Protein AF-A0A535AMA7-F1 (afdb_monomer_lite)

Structure (mmCIF, N/CA/C/O backbone):
data_AF-A0A535AMA7-F1
#
_entry.id   AF-A0A535AMA7-F1
#
loop_
_atom_site.group_PDB
_atom_site.id
_atom_site.type_symbol
_atom_site.label_atom_id
_atom_site.label_alt_id
_atom_site.label_comp_id
_atom_site.label_asym_id
_atom_site.label_entity_id
_atom_site.label_seq_id
_atom_site.pdbx_PDB_ins_code
_atom_site.Cartn_x
_atom_site.Cartn_y
_atom_site.Cartn_z
_atom_site.occupancy
_atom_site.B_iso_or_equiv
_atom_site.auth_seq_id
_atom_site.auth_comp_id
_atom_site.auth_asym_id
_atom_site.auth_atom_id
_atom_site.pdbx_PDB_model_num
ATOM 1 N N . MET A 1 1 ? -18.702 -1.492 28.343 1.00 55.06 1 MET A N 1
ATOM 2 C CA . MET A 1 1 ? -18.573 -0.289 27.484 1.00 55.06 1 MET A CA 1
ATOM 3 C C . MET A 1 1 ? -18.722 -0.639 25.989 1.00 55.06 1 MET A C 1
ATOM 5 O O . MET A 1 1 ? -17.779 -0.479 25.240 1.00 55.06 1 MET A O 1
ATOM 9 N N . GLY A 1 2 ? -19.849 -1.208 25.523 1.00 64.69 2 GLY A N 1
ATOM 10 C CA . GLY A 1 2 ? -19.865 -1.909 24.2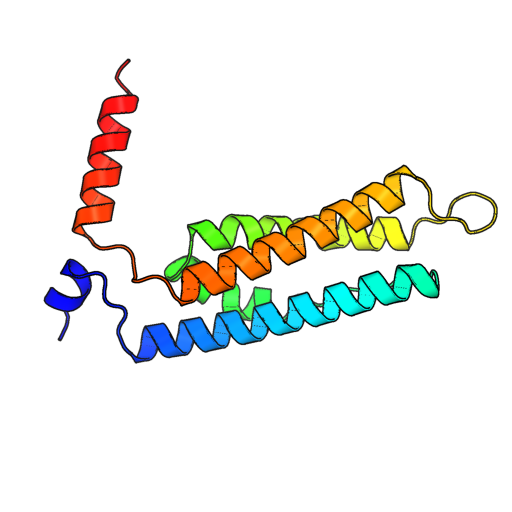12 1.00 64.69 2 GLY A CA 1
ATOM 11 C C . GLY A 1 2 ? -20.802 -1.379 23.118 1.00 64.69 2 GLY A C 1
ATOM 12 O O . GLY A 1 2 ? -20.580 -1.668 21.940 1.00 64.69 2 GLY A O 1
ATOM 13 N N . PHE A 1 3 ? -21.854 -0.646 23.490 1.00 63.06 3 PHE A N 1
ATOM 14 C CA . PHE A 1 3 ? -22.936 -0.251 22.578 1.00 63.06 3 PHE A CA 1
ATOM 15 C C . PHE A 1 3 ? -22.818 1.210 22.124 1.00 63.06 3 PHE A C 1
ATOM 17 O O . PHE A 1 3 ? -22.873 1.483 20.927 1.00 63.06 3 PHE A O 1
ATOM 24 N N . LEU A 1 4 ? -22.560 2.132 23.061 1.00 61.41 4 LEU A N 1
ATOM 25 C CA . LEU A 1 4 ? -22.423 3.563 22.771 1.00 61.41 4 LEU A CA 1
ATOM 26 C C . LEU A 1 4 ? -21.195 3.870 21.903 1.00 61.41 4 LEU A C 1
ATOM 28 O O . LEU A 1 4 ? -21.327 4.590 20.923 1.00 61.41 4 LEU A O 1
ATOM 32 N N . ASP A 1 5 ? -20.044 3.242 22.158 1.00 62.75 5 ASP A N 1
ATOM 33 C CA . ASP A 1 5 ? -18.851 3.403 21.307 1.00 62.75 5 ASP A CA 1
ATOM 34 C C . ASP A 1 5 ? -19.090 2.914 19.872 1.00 62.75 5 ASP A C 1
ATOM 36 O O . ASP A 1 5 ? -18.615 3.505 18.905 1.00 62.75 5 ASP A O 1
ATOM 40 N N . ARG A 1 6 ? -19.906 1.867 19.712 1.00 62.00 6 ARG A N 1
ATOM 41 C CA . ARG A 1 6 ? -20.279 1.311 18.405 1.00 62.00 6 ARG A CA 1
ATOM 42 C C . ARG A 1 6 ? -21.245 2.230 17.645 1.00 62.00 6 ARG A C 1
ATOM 44 O O . ARG A 1 6 ? -21.151 2.352 16.422 1.00 62.00 6 ARG A O 1
ATOM 51 N N . LEU A 1 7 ? -22.148 2.888 18.371 1.00 61.31 7 LEU A N 1
ATOM 52 C CA . LEU A 1 7 ? -23.048 3.922 17.853 1.00 61.31 7 LEU A CA 1
ATOM 53 C C . LEU A 1 7 ? -22.284 5.186 17.446 1.00 61.31 7 LEU A C 1
ATOM 55 O O . LEU A 1 7 ? -22.517 5.711 16.359 1.00 61.31 7 LEU A O 1
ATOM 59 N N . LEU A 1 8 ? -21.337 5.616 18.280 1.00 64.31 8 LEU A N 1
ATOM 60 C CA . LEU A 1 8 ? -20.516 6.812 18.084 1.00 64.31 8 LEU A CA 1
ATOM 61 C C . LEU A 1 8 ? -19.323 6.590 17.145 1.00 64.31 8 LEU A C 1
ATOM 63 O O . LEU A 1 8 ? -18.629 7.545 16.814 1.00 64.31 8 LEU A O 1
ATOM 67 N N . GLY A 1 9 ? -19.082 5.355 16.684 1.00 64.94 9 GLY A N 1
ATOM 68 C CA . GLY A 1 9 ? -17.968 5.050 15.778 1.00 64.94 9 GLY A CA 1
ATOM 69 C C . GLY A 1 9 ? -16.601 5.205 16.445 1.00 64.94 9 GLY A C 1
ATOM 70 O O . GLY A 1 9 ? -15.597 5.449 15.783 1.00 64.94 9 GLY A O 1
ATOM 71 N N . ARG A 1 10 ? -16.538 5.069 17.769 1.00 71.00 10 ARG A N 1
ATOM 72 C CA . ARG A 1 10 ? -15.281 5.098 18.508 1.00 71.00 10 ARG A CA 1
ATOM 73 C C . ARG A 1 10 ? -14.672 3.698 18.502 1.00 71.00 10 ARG A C 1
ATOM 75 O O . ARG A 1 10 ? -15.311 2.729 18.914 1.00 71.00 10 ARG A O 1
ATOM 82 N N . ARG A 1 11 ? -13.434 3.572 18.008 1.00 80.38 11 ARG A N 1
ATOM 83 C CA . ARG A 1 11 ? -12.645 2.349 18.226 1.00 80.38 11 ARG A CA 1
ATOM 84 C C . ARG A 1 11 ? -12.352 2.239 19.723 1.00 80.38 11 ARG A C 1
ATOM 86 O O . ARG A 1 11 ? -12.126 3.255 20.376 1.00 80.38 11 ARG A O 1
ATOM 93 N N . SER A 1 12 ? -12.334 1.020 20.261 1.00 85.62 12 SER A N 1
ATOM 94 C CA . SER A 1 12 ? -11.770 0.821 21.599 1.00 85.62 12 SER A CA 1
ATOM 95 C C . SER A 1 12 ? -10.272 1.134 21.570 1.00 85.62 12 SER A C 1
ATOM 97 O O . SER A 1 12 ? -9.632 0.965 20.528 1.00 85.62 12 SER A O 1
ATOM 99 N N . ALA A 1 13 ? -9.707 1.550 22.705 1.00 86.88 13 ALA A N 1
ATOM 100 C CA . ALA A 1 13 ? -8.285 1.891 22.807 1.00 86.88 13 ALA A CA 1
ATOM 101 C C . ALA A 1 13 ? -7.380 0.754 22.301 1.00 86.88 13 ALA A C 1
ATOM 103 O O . ALA A 1 13 ? -6.463 0.983 21.522 1.00 86.88 13 ALA A O 1
ATOM 104 N N . GLU A 1 14 ? -7.701 -0.494 22.646 1.00 90.19 14 GLU A N 1
ATOM 105 C CA . GLU A 1 14 ? -6.957 -1.660 22.165 1.00 90.19 14 GLU A CA 1
ATOM 106 C C . GLU A 1 14 ? -7.029 -1.846 20.645 1.00 90.19 14 GLU A C 1
ATOM 108 O O . GLU A 1 14 ? -6.037 -2.208 20.017 1.00 90.19 14 GLU A O 1
ATOM 113 N N . ARG A 1 15 ? -8.203 -1.624 20.038 1.00 91.88 15 ARG A N 1
ATOM 114 C CA . ARG A 1 15 ? -8.373 -1.741 18.582 1.00 91.88 15 ARG A CA 1
ATOM 115 C C . ARG A 1 15 ? -7.616 -0.640 17.858 1.00 91.88 15 ARG A C 1
ATOM 117 O O . ARG A 1 15 ? -6.962 -0.928 16.862 1.00 91.88 15 ARG A O 1
ATOM 124 N N . GLN A 1 16 ? -7.671 0.581 18.384 1.00 92.75 16 GLN A N 1
ATOM 125 C CA . GLN A 1 16 ? -6.906 1.707 17.862 1.00 92.75 16 GLN A CA 1
ATOM 126 C C . GLN A 1 16 ? -5.397 1.429 17.952 1.00 92.75 16 GLN A C 1
ATOM 128 O O . GLN A 1 16 ? -4.718 1.497 16.937 1.00 92.75 16 GLN A O 1
ATOM 133 N N . ALA A 1 17 ? -4.891 0.981 19.105 1.00 94.00 17 ALA A N 1
ATOM 134 C CA . ALA A 1 17 ? -3.473 0.657 19.280 1.00 94.00 17 ALA A CA 1
ATOM 135 C C . ALA A 1 17 ? -2.998 -0.512 18.394 1.00 94.00 17 ALA A C 1
ATOM 137 O O . ALA A 1 17 ? -1.839 -0.555 17.973 1.00 94.00 17 ALA A O 1
ATOM 138 N N . ARG A 1 18 ? -3.869 -1.494 18.113 1.00 96.38 18 ARG A N 1
ATOM 139 C CA . ARG A 1 18 ? -3.573 -2.569 17.149 1.00 96.38 18 ARG A CA 1
ATOM 140 C C . ARG A 1 18 ? -3.518 -2.043 15.717 1.00 96.38 18 ARG A C 1
ATOM 142 O O . ARG A 1 18 ? -2.601 -2.412 14.991 1.00 96.38 18 ARG A O 1
ATOM 149 N N . LEU A 1 19 ? -4.465 -1.187 15.329 1.00 96.06 19 LEU A N 1
ATOM 150 C CA . LEU A 1 19 ? -4.474 -0.545 14.015 1.00 96.06 19 LEU A CA 1
ATOM 151 C C . LEU A 1 19 ? -3.233 0.330 13.811 1.00 96.06 19 LEU A C 1
ATOM 153 O O . LEU A 1 19 ? -2.607 0.245 12.764 1.00 96.06 19 LEU A O 1
ATOM 157 N N . GLU A 1 20 ? -2.863 1.139 14.800 1.00 96.81 20 GLU A N 1
ATOM 158 C CA . GLU A 1 20 ? -1.686 2.011 14.734 1.00 96.81 20 GLU A CA 1
ATOM 159 C C . GLU A 1 20 ? -0.399 1.211 14.545 1.00 96.81 20 GLU A C 1
ATOM 161 O O . GLU A 1 20 ? 0.399 1.547 13.675 1.00 96.81 20 GLU A O 1
ATOM 166 N N . ARG A 1 21 ? -0.227 0.105 15.283 1.00 98.12 21 ARG A N 1
ATOM 167 C CA . ARG A 1 21 ? 0.915 -0.800 15.084 1.00 98.12 21 ARG A CA 1
ATOM 168 C C . ARG A 1 21 ? 0.925 -1.424 13.694 1.00 98.12 21 ARG A C 1
ATOM 170 O O . ARG A 1 21 ? 1.929 -1.318 12.999 1.00 98.12 21 ARG A O 1
ATOM 177 N N . ALA A 1 22 ? -0.195 -2.014 13.279 1.00 98.31 22 ALA A N 1
ATOM 178 C CA . ALA A 1 22 ? -0.333 -2.614 11.955 1.00 98.31 22 ALA A CA 1
ATOM 179 C C . ALA A 1 22 ? -0.008 -1.610 10.837 1.00 98.31 22 ALA A C 1
ATOM 181 O O . ALA A 1 22 ? 0.738 -1.917 9.911 1.00 98.31 22 ALA A O 1
ATOM 182 N N . ALA A 1 23 ? -0.536 -0.391 10.942 1.00 98.12 23 ALA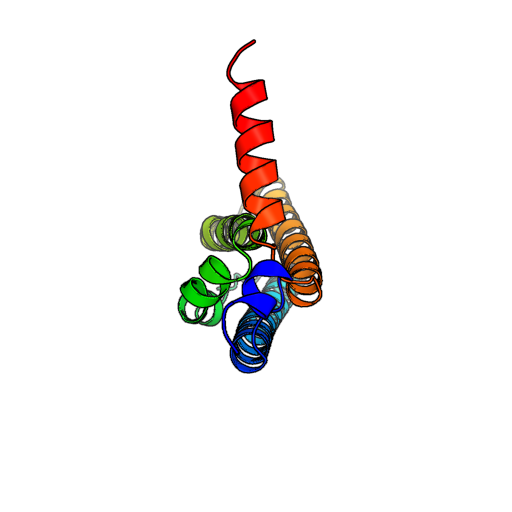 A N 1
ATOM 183 C CA . ALA A 1 23 ? -0.300 0.656 9.965 1.00 98.12 23 ALA A CA 1
ATOM 184 C C . ALA A 1 23 ? 1.143 1.171 9.986 1.00 98.12 23 ALA A C 1
ATOM 186 O O . ALA A 1 23 ? 1.692 1.435 8.924 1.00 98.12 23 ALA A O 1
ATOM 187 N N . ALA A 1 24 ? 1.764 1.302 11.160 1.00 98.38 24 ALA A N 1
ATOM 188 C CA . ALA A 1 24 ? 3.148 1.749 11.281 1.00 98.38 24 ALA A CA 1
ATOM 189 C C . ALA A 1 24 ? 4.148 0.716 10.744 1.00 98.38 24 ALA A C 1
ATOM 191 O O . ALA A 1 24 ? 5.163 1.106 10.173 1.00 98.38 24 ALA A O 1
ATOM 192 N N . ASP A 1 25 ? 3.882 -0.580 10.933 1.00 98.56 25 ASP A N 1
ATOM 193 C CA . ASP A 1 25 ? 4.704 -1.658 10.373 1.00 98.56 25 ASP A CA 1
ATOM 194 C C . ASP A 1 25 ? 4.616 -1.665 8.837 1.00 98.56 25 ASP A C 1
ATOM 196 O O . ASP A 1 25 ? 5.644 -1.652 8.165 1.00 98.56 25 ASP A O 1
ATOM 200 N N . VAL A 1 26 ? 3.401 -1.590 8.279 1.00 98.50 26 VAL A N 1
ATOM 201 C CA . VAL A 1 26 ? 3.187 -1.540 6.819 1.00 98.50 26 VAL A CA 1
ATOM 202 C C . VAL A 1 26 ? 3.720 -0.244 6.201 1.00 98.50 26 VAL A C 1
ATOM 204 O O . VAL A 1 26 ? 4.321 -0.277 5.133 1.00 98.50 26 VAL A O 1
ATOM 207 N N . ASP A 1 27 ? 3.554 0.909 6.855 1.00 98.38 27 ASP A N 1
ATOM 208 C CA . ASP A 1 27 ? 4.092 2.175 6.341 1.00 98.38 27 ASP A CA 1
ATOM 209 C C . ASP A 1 27 ? 5.624 2.177 6.285 1.00 98.38 27 ASP A C 1
ATOM 211 O O . ASP A 1 27 ? 6.182 2.762 5.357 1.00 98.38 27 ASP A O 1
ATOM 215 N N . ARG A 1 28 ? 6.291 1.527 7.251 1.00 98.56 28 ARG A N 1
ATOM 216 C CA . ARG A 1 28 ? 7.750 1.351 7.260 1.00 98.56 28 ARG A CA 1
ATOM 217 C C . ARG A 1 28 ? 8.218 0.404 6.161 1.00 98.56 28 ARG A C 1
ATOM 219 O O . ARG A 1 28 ? 9.146 0.762 5.448 1.00 98.56 28 ARG A O 1
ATOM 226 N N . GLU A 1 29 ? 7.554 -0.736 5.981 1.00 98.50 29 GLU A N 1
ATOM 227 C CA . GLU A 1 29 ? 7.841 -1.667 4.876 1.00 98.50 29 GLU A CA 1
ATOM 228 C C . GLU A 1 29 ? 7.718 -0.965 3.513 1.00 98.50 29 GLU A C 1
ATOM 230 O O . GLU A 1 29 ? 8.646 -0.973 2.709 1.00 98.50 29 GLU A O 1
ATOM 235 N N . LEU A 1 30 ? 6.617 -0.243 3.284 1.00 98.31 30 LEU A N 1
ATOM 236 C CA . LEU A 1 30 ? 6.427 0.526 2.051 1.00 98.31 30 LEU A CA 1
ATOM 237 C C . LEU A 1 30 ? 7.424 1.689 1.901 1.00 98.31 30 LEU A C 1
ATOM 239 O O . LEU A 1 30 ? 7.681 2.128 0.782 1.00 98.31 30 LEU A O 1
ATOM 243 N N . ALA A 1 31 ? 7.965 2.225 2.999 1.00 98.25 31 ALA A N 1
ATOM 244 C CA . ALA A 1 31 ? 9.040 3.215 2.943 1.00 98.25 31 ALA A CA 1
ATOM 245 C C . ALA A 1 31 ? 10.343 2.593 2.444 1.00 98.25 31 ALA A C 1
ATOM 247 O O . ALA A 1 31 ? 10.922 3.117 1.497 1.00 98.25 31 ALA A O 1
ATOM 248 N N . ALA A 1 32 ? 10.739 1.464 3.036 1.00 98.12 32 ALA A N 1
ATOM 249 C CA . ALA A 1 32 ? 11.931 0.724 2.645 1.00 98.12 32 ALA A CA 1
ATOM 250 C C . ALA A 1 32 ? 11.852 0.291 1.174 1.00 98.12 32 ALA A C 1
ATOM 252 O O . ALA A 1 32 ? 12.797 0.482 0.419 1.00 98.12 32 ALA A O 1
ATOM 253 N N . ASN A 1 33 ? 10.689 -0.179 0.721 1.00 97.88 33 ASN A N 1
ATOM 254 C CA . ASN A 1 33 ? 10.500 -0.552 -0.679 1.00 97.88 33 ASN A CA 1
ATOM 255 C C . ASN A 1 33 ? 10.627 0.643 -1.649 1.00 97.88 33 ASN A C 1
ATOM 257 O O . ASN A 1 33 ? 11.175 0.488 -2.736 1.00 97.88 33 ASN A O 1
ATOM 261 N N . ILE A 1 34 ? 10.177 1.849 -1.268 1.00 96.94 34 ILE A N 1
ATOM 262 C CA . ILE A 1 34 ? 10.431 3.066 -2.068 1.00 96.94 34 ILE A CA 1
ATOM 263 C C . ILE A 1 34 ? 11.928 3.397 -2.100 1.00 96.94 34 ILE A C 1
ATOM 265 O O . ILE A 1 34 ? 12.432 3.821 -3.136 1.00 96.94 34 ILE A O 1
ATOM 269 N N . GLU A 1 35 ? 12.641 3.231 -0.986 1.00 96.69 35 GLU A N 1
ATOM 270 C CA . GLU A 1 35 ? 14.092 3.449 -0.943 1.00 96.69 35 GLU A CA 1
ATOM 271 C C . GLU A 1 35 ? 14.825 2.465 -1.864 1.00 96.69 35 GLU A C 1
ATOM 273 O O . GLU A 1 35 ? 15.684 2.889 -2.634 1.00 96.69 35 GLU A O 1
ATOM 278 N N . LEU A 1 36 ? 14.423 1.189 -1.878 1.00 95.38 36 LEU A N 1
ATOM 279 C CA . LEU A 1 36 ? 14.945 0.183 -2.807 1.00 95.38 36 LEU A CA 1
ATOM 280 C C . LEU A 1 36 ? 14.681 0.558 -4.273 1.00 95.38 36 LEU A C 1
ATOM 282 O O . LEU A 1 36 ? 15.597 0.493 -5.092 1.00 95.38 36 LEU A O 1
ATOM 286 N N . ALA A 1 37 ? 13.467 1.013 -4.602 1.00 92.69 37 ALA A N 1
ATOM 287 C CA . ALA A 1 37 ? 13.143 1.486 -5.950 1.00 92.69 37 ALA A CA 1
ATOM 288 C C . ALA A 1 37 ? 13.979 2.719 -6.348 1.00 92.69 37 ALA A C 1
ATOM 290 O O . ALA A 1 37 ? 14.548 2.773 -7.437 1.00 92.69 37 ALA A O 1
ATOM 291 N N . SER A 1 38 ? 14.173 3.663 -5.424 1.00 91.69 38 SER A N 1
ATOM 292 C CA . SER A 1 38 ? 15.053 4.813 -5.650 1.00 91.69 38 SER A CA 1
ATOM 293 C C . SER A 1 38 ? 16.527 4.420 -5.799 1.00 91.69 38 SER A C 1
ATOM 295 O O . SER A 1 38 ? 17.269 5.115 -6.497 1.00 91.69 38 SER A O 1
ATOM 297 N N . MET A 1 39 ? 16.987 3.362 -5.127 1.00 92.62 39 MET A N 1
ATOM 298 C CA . MET A 1 39 ? 18.345 2.847 -5.304 1.00 92.62 39 MET A CA 1
ATOM 299 C C . MET A 1 39 ? 18.505 2.212 -6.681 1.00 92.62 39 MET A C 1
ATOM 301 O O . MET A 1 39 ? 19.521 2.445 -7.333 1.00 92.62 39 MET A O 1
ATOM 305 N N . PHE A 1 40 ? 17.497 1.472 -7.146 1.00 91.06 40 PHE A N 1
ATOM 306 C CA . PHE A 1 40 ? 17.472 0.917 -8.494 1.00 91.06 40 PHE A CA 1
ATOM 307 C C . PHE A 1 40 ? 17.641 2.007 -9.563 1.00 91.06 40 PHE A C 1
ATOM 309 O O . PHE A 1 40 ? 18.430 1.823 -10.487 1.00 91.06 40 PHE A O 1
ATOM 316 N N . ASP A 1 41 ? 17.008 3.173 -9.414 1.00 86.75 41 ASP A N 1
ATOM 317 C CA . ASP A 1 41 ? 17.192 4.287 -10.357 1.00 86.75 41 ASP A CA 1
ATOM 318 C C . ASP A 1 41 ? 18.668 4.707 -10.502 1.00 86.75 41 ASP A C 1
ATOM 320 O O . ASP A 1 41 ? 19.110 5.063 -11.597 1.00 86.75 41 ASP A O 1
ATOM 324 N N . GLN A 1 42 ? 19.454 4.611 -9.426 1.00 87.81 42 GLN A N 1
ATOM 325 C CA . GLN A 1 42 ? 20.870 4.991 -9.406 1.00 87.81 42 GLN A CA 1
ATOM 326 C C . GLN A 1 42 ? 21.797 3.858 -9.854 1.00 87.81 42 GLN A C 1
ATOM 328 O O . GLN A 1 42 ? 22.746 4.088 -10.602 1.00 87.81 42 GLN A O 1
ATOM 333 N N . THR A 1 43 ? 21.561 2.640 -9.364 1.00 89.00 43 THR A N 1
ATOM 334 C CA . THR A 1 43 ? 22.478 1.502 -9.536 1.00 89.00 43 THR A CA 1
ATOM 335 C C . THR A 1 43 ? 22.105 0.618 -10.711 1.00 89.00 43 THR A C 1
ATOM 337 O O . THR A 1 43 ? 22.932 -0.162 -11.183 1.00 89.00 43 THR A O 1
ATOM 340 N N . GLN A 1 44 ? 20.852 0.707 -11.159 1.00 87.38 44 GLN A N 1
ATOM 341 C CA . GLN A 1 44 ? 20.239 -0.214 -12.099 1.00 87.38 44 GLN A CA 1
ATOM 342 C C . GLN A 1 44 ? 20.407 -1.669 -11.635 1.00 87.38 44 GLN A C 1
ATOM 344 O O . GLN A 1 44 ? 20.525 -2.558 -12.467 1.00 87.38 44 GLN A O 1
ATOM 349 N N . GLN A 1 45 ? 20.444 -1.946 -10.330 1.00 87.50 45 GLN A N 1
ATOM 350 C CA . GLN A 1 45 ? 20.459 -3.307 -9.785 1.00 87.50 45 GLN A CA 1
ATOM 351 C C . GLN A 1 45 ? 19.047 -3.693 -9.370 1.00 87.50 45 GLN A C 1
ATOM 353 O O . GLN A 1 45 ? 18.439 -2.977 -8.579 1.00 87.50 45 GLN A O 1
ATOM 358 N N . ALA A 1 46 ? 18.530 -4.797 -9.915 1.00 87.56 46 ALA A N 1
ATOM 359 C CA . ALA A 1 46 ? 17.206 -5.291 -9.556 1.00 87.56 46 ALA A CA 1
ATOM 360 C C . ALA A 1 46 ? 17.123 -5.563 -8.047 1.00 87.56 46 ALA A C 1
ATOM 362 O O . ALA A 1 46 ? 18.084 -6.033 -7.431 1.00 87.56 46 ALA A O 1
ATOM 363 N N . VAL A 1 47 ? 15.972 -5.239 -7.468 1.00 90.88 47 VAL A N 1
ATOM 364 C CA . VAL A 1 47 ? 15.684 -5.377 -6.042 1.00 90.88 47 VAL A CA 1
ATOM 365 C C . VAL A 1 47 ? 14.436 -6.225 -5.867 1.00 90.88 47 VAL A C 1
ATOM 367 O O . VAL A 1 47 ? 13.568 -6.244 -6.734 1.00 90.88 47 VAL A O 1
ATOM 370 N N . VAL A 1 48 ? 14.353 -6.901 -4.727 1.00 94.38 48 VAL A N 1
ATOM 371 C CA . VAL A 1 48 ? 13.155 -7.624 -4.300 1.00 94.38 48 VAL A CA 1
ATOM 372 C C . VAL A 1 48 ? 12.534 -6.842 -3.157 1.00 94.38 48 VAL A C 1
ATOM 374 O O . VAL A 1 48 ? 13.229 -6.447 -2.217 1.00 94.38 48 VAL A O 1
ATOM 377 N N . PHE A 1 49 ? 11.237 -6.596 -3.249 1.00 96.38 49 PHE A N 1
ATOM 378 C CA . PHE A 1 49 ? 10.484 -5.845 -2.265 1.00 96.38 49 PHE A CA 1
ATOM 379 C C . PHE A 1 49 ? 9.991 -6.741 -1.128 1.00 96.38 49 PHE A C 1
ATOM 381 O O . PHE A 1 49 ? 9.694 -7.925 -1.287 1.00 96.38 49 PHE A O 1
ATOM 388 N N . GLU A 1 50 ? 9.857 -6.151 0.057 1.00 96.62 50 GLU A N 1
ATOM 389 C CA . GLU A 1 50 ? 9.314 -6.838 1.223 1.00 96.62 50 GLU A CA 1
ATOM 390 C C . GLU A 1 50 ? 7.780 -6.755 1.267 1.00 96.62 50 GLU A C 1
ATOM 392 O O . GLU A 1 50 ? 7.181 -5.732 0.922 1.00 96.62 50 GLU A O 1
ATOM 397 N N . ASN A 1 51 ? 7.128 -7.822 1.739 1.00 96.94 51 ASN A N 1
ATOM 398 C CA . ASN A 1 51 ? 5.668 -7.882 1.910 1.00 96.94 51 ASN A CA 1
ATOM 399 C C . ASN A 1 51 ? 5.201 -8.586 3.201 1.00 96.94 51 ASN A C 1
ATOM 401 O O . ASN A 1 51 ? 4.006 -8.864 3.384 1.00 96.94 51 ASN A O 1
ATOM 405 N N . ALA A 1 52 ? 6.135 -8.901 4.099 1.00 97.69 52 ALA A N 1
ATOM 406 C CA . ALA A 1 52 ? 5.881 -9.706 5.285 1.00 97.69 52 ALA A CA 1
ATOM 407 C C . ALA A 1 52 ? 4.950 -8.998 6.283 1.00 97.69 52 ALA A C 1
ATOM 409 O O . ALA A 1 52 ? 4.063 -9.631 6.867 1.00 97.69 52 ALA A O 1
ATOM 410 N N . GLN A 1 53 ? 5.107 -7.685 6.474 1.00 98.00 53 GLN A N 1
ATOM 411 C CA . GLN A 1 53 ? 4.271 -6.891 7.374 1.00 98.00 53 GLN A CA 1
ATOM 412 C C . GLN A 1 53 ? 2.851 -6.771 6.841 1.00 98.00 53 GLN A C 1
ATOM 414 O O . GLN A 1 53 ? 1.896 -6.906 7.612 1.00 98.00 53 GLN A O 1
ATOM 419 N N . PHE A 1 54 ? 2.682 -6.574 5.532 1.00 97.62 54 PHE A N 1
ATOM 420 C CA . PHE A 1 54 ? 1.347 -6.567 4.949 1.00 97.62 54 PHE A CA 1
ATOM 421 C C . PHE A 1 54 ? 0.647 -7.911 5.093 1.00 97.62 54 PHE A C 1
ATOM 423 O O . PHE A 1 54 ? -0.494 -7.943 5.558 1.00 97.62 54 PHE A O 1
ATOM 430 N N . ALA A 1 55 ? 1.328 -9.016 4.777 1.00 97.31 55 ALA A N 1
ATOM 431 C CA . ALA A 1 55 ? 0.776 -10.356 4.957 1.00 97.31 55 ALA A CA 1
ATOM 432 C C . ALA A 1 55 ? 0.359 -10.600 6.418 1.00 97.31 55 ALA A C 1
ATOM 434 O O . ALA A 1 55 ? -0.762 -11.043 6.681 1.00 97.31 55 ALA A O 1
ATOM 435 N N . ARG A 1 56 ? 1.219 -10.223 7.372 1.00 98.38 56 ARG A N 1
ATOM 436 C CA . ARG A 1 56 ? 0.980 -10.363 8.815 1.00 98.38 56 ARG A CA 1
ATOM 437 C C . ARG A 1 56 ? -0.220 -9.557 9.314 1.00 98.38 56 ARG A C 1
ATOM 439 O O . ARG A 1 56 ? -0.978 -10.040 10.154 1.00 98.38 56 ARG A O 1
ATOM 446 N N . HIS A 1 57 ? -0.384 -8.325 8.839 1.00 98.06 57 HIS A N 1
ATOM 447 C CA . HIS A 1 57 ? -1.373 -7.378 9.369 1.00 98.06 57 HIS A CA 1
ATOM 448 C C . HIS A 1 57 ? -2.635 -7.243 8.511 1.00 98.06 57 HIS A C 1
ATOM 450 O O . HIS A 1 57 ? -3.546 -6.483 8.861 1.00 98.06 57 HIS A O 1
ATOM 456 N N . ARG A 1 58 ? -2.733 -7.998 7.409 1.00 96.88 58 ARG A N 1
ATOM 457 C CA . ARG A 1 58 ? -3.822 -7.906 6.425 1.00 96.88 58 ARG A CA 1
ATOM 458 C C . ARG A 1 58 ? -5.210 -7.974 7.053 1.00 96.88 58 ARG A C 1
ATOM 460 O O . ARG A 1 58 ? -6.098 -7.218 6.662 1.00 96.88 58 ARG A O 1
ATOM 467 N N . ASP A 1 59 ? -5.413 -8.863 8.019 1.00 97.44 59 ASP A N 1
ATOM 468 C CA . ASP A 1 59 ? -6.725 -9.060 8.641 1.00 97.44 59 ASP A CA 1
ATOM 469 C C . ASP A 1 59 ? -7.115 -7.906 9.573 1.00 97.44 59 ASP A C 1
ATOM 471 O O . ASP A 1 59 ? -8.278 -7.496 9.591 1.00 97.44 59 ASP A O 1
ATOM 475 N N . VAL A 1 60 ? -6.144 -7.308 10.273 1.00 96.44 60 VAL A N 1
ATOM 476 C CA . VAL A 1 60 ? -6.366 -6.092 11.073 1.00 96.44 60 VAL A CA 1
ATOM 477 C C . VAL A 1 60 ? -6.773 -4.939 10.157 1.00 96.44 60 VAL A C 1
ATOM 479 O O . VAL A 1 60 ? -7.776 -4.267 10.405 1.00 96.44 60 VAL A O 1
ATOM 482 N N . LEU A 1 61 ? -6.050 -4.750 9.052 1.00 96.19 61 LEU A N 1
ATOM 483 C CA . LEU A 1 61 ? -6.346 -3.704 8.074 1.00 96.19 61 LEU A CA 1
ATOM 484 C C . LEU A 1 61 ? -7.703 -3.924 7.389 1.00 96.19 61 LEU A C 1
ATOM 486 O O . LEU A 1 61 ? -8.459 -2.968 7.208 1.00 96.19 61 LEU A O 1
ATOM 490 N N . ARG A 1 62 ? -8.068 -5.177 7.084 1.00 95.75 62 ARG A N 1
ATOM 491 C CA . ARG A 1 62 ? -9.391 -5.529 6.541 1.00 95.75 62 ARG A CA 1
ATOM 492 C C . ARG A 1 62 ? -10.516 -5.160 7.496 1.00 95.75 62 ARG A C 1
ATOM 494 O O . ARG A 1 62 ? -11.541 -4.644 7.058 1.00 95.75 62 ARG A O 1
ATOM 501 N N . ALA A 1 63 ? -10.335 -5.430 8.784 1.00 91.44 63 ALA A N 1
ATOM 502 C CA . ALA A 1 63 ? -11.354 -5.170 9.790 1.00 91.44 63 ALA A CA 1
ATOM 503 C C . ALA A 1 63 ? -11.533 -3.669 10.078 1.00 91.44 63 ALA A C 1
ATOM 505 O O . ALA A 1 63 ? -12.657 -3.215 10.308 1.00 91.44 63 ALA A O 1
ATOM 506 N N . GLU A 1 64 ? -10.440 -2.904 10.085 1.00 92.62 64 GLU A N 1
ATOM 507 C CA . GLU A 1 64 ? -10.435 -1.530 10.599 1.00 92.62 64 GLU A CA 1
ATOM 508 C C . GLU A 1 64 ? -10.445 -0.440 9.518 1.00 92.62 64 GLU A C 1
ATOM 510 O O . GLU A 1 64 ? -10.996 0.641 9.752 1.00 92.62 64 GLU A O 1
ATOM 515 N N . VAL A 1 65 ? -9.847 -0.702 8.350 1.00 93.25 65 VAL A N 1
ATOM 516 C CA . VAL A 1 65 ? -9.684 0.262 7.244 1.00 93.25 65 VAL A CA 1
ATOM 517 C C . VAL A 1 65 ? -9.940 -0.384 5.865 1.00 93.25 65 VAL A C 1
ATOM 519 O O . VAL A 1 65 ? -9.110 -0.276 4.959 1.00 93.25 65 VAL A O 1
ATOM 522 N N . PRO A 1 66 ? -11.107 -1.027 5.644 1.00 92.19 66 PRO A N 1
ATOM 523 C CA . PRO A 1 66 ? -11.372 -1.823 4.439 1.00 92.19 66 PRO A CA 1
ATOM 524 C C . PRO A 1 66 ? -11.277 -1.029 3.129 1.00 92.19 66 PRO A C 1
ATOM 526 O O . PRO A 1 66 ? -10.832 -1.568 2.122 1.00 92.19 66 PRO A O 1
ATOM 529 N N . THR A 1 67 ? -11.646 0.255 3.127 1.00 91.31 67 THR A N 1
ATOM 530 C CA . THR A 1 67 ? -11.527 1.107 1.931 1.00 91.31 67 THR A CA 1
ATOM 531 C C . THR A 1 67 ? -10.066 1.352 1.554 1.00 91.31 67 THR A C 1
ATOM 533 O O . THR A 1 67 ? -9.716 1.313 0.379 1.00 91.31 67 THR A O 1
ATOM 536 N N . THR A 1 68 ? -9.196 1.570 2.543 1.00 94.94 68 THR A N 1
ATOM 537 C CA . THR A 1 68 ? -7.754 1.741 2.318 1.00 94.94 68 THR A CA 1
ATOM 538 C C . THR A 1 68 ? -7.094 0.427 1.924 1.00 94.94 68 THR A C 1
ATOM 540 O O . THR A 1 68 ? -6.179 0.435 1.103 1.00 94.94 68 THR A O 1
ATOM 543 N N . LEU A 1 69 ? -7.578 -0.701 2.456 1.00 96.12 69 LEU A N 1
ATOM 544 C CA . LEU A 1 69 ? -7.050 -2.020 2.117 1.00 96.12 69 LEU A CA 1
ATOM 545 C C . LEU A 1 69 ? -7.063 -2.274 0.603 1.00 96.12 69 LEU A C 1
ATOM 547 O O . LEU A 1 69 ? -6.128 -2.884 0.110 1.00 96.12 69 LEU A O 1
ATOM 551 N N . VAL A 1 70 ? -8.060 -1.775 -0.136 1.00 96.12 70 VAL A N 1
ATOM 552 C CA . VAL A 1 70 ? -8.123 -1.923 -1.603 1.00 96.12 70 VAL A CA 1
ATOM 553 C C . VAL A 1 70 ? -6.892 -1.317 -2.287 1.00 96.12 70 VAL A C 1
ATOM 555 O O . VAL A 1 70 ? -6.302 -1.950 -3.157 1.00 96.12 70 VAL A O 1
ATOM 558 N N . ALA A 1 71 ? -6.468 -0.122 -1.865 1.00 96.81 71 ALA A N 1
ATOM 559 C CA . ALA A 1 71 ? -5.283 0.531 -2.424 1.00 96.81 71 ALA A CA 1
ATOM 560 C C . ALA A 1 71 ? -3.995 -0.216 -2.049 1.00 96.81 71 ALA A C 1
ATOM 562 O O . ALA A 1 71 ? -3.130 -0.402 -2.897 1.00 96.81 71 ALA A O 1
ATOM 563 N N . LEU A 1 72 ? -3.889 -0.690 -0.802 1.00 97.88 72 LEU A N 1
ATOM 564 C CA . LEU A 1 72 ? -2.743 -1.492 -0.366 1.00 97.88 72 LEU A CA 1
ATOM 565 C C . LEU A 1 72 ? -2.650 -2.798 -1.161 1.00 97.88 72 LEU A C 1
ATOM 567 O O . LEU A 1 72 ? -1.603 -3.086 -1.721 1.00 97.88 72 LEU A O 1
ATOM 571 N N . VAL A 1 73 ? -3.750 -3.549 -1.277 1.00 98.12 73 VAL A N 1
ATOM 572 C CA . VAL A 1 73 ? -3.802 -4.792 -2.065 1.00 98.12 73 VAL A CA 1
ATOM 573 C C . VAL A 1 73 ? -3.322 -4.547 -3.495 1.00 98.12 73 VAL A C 1
ATOM 575 O O . VAL A 1 73 ? -2.445 -5.264 -3.953 1.00 98.12 73 VAL A O 1
ATOM 578 N N . SER A 1 74 ? -3.798 -3.487 -4.152 1.00 97.00 74 SER A N 1
ATOM 579 C CA . SER A 1 74 ? -3.373 -3.149 -5.515 1.00 97.00 74 SER A CA 1
ATOM 580 C C . SER A 1 74 ? -1.872 -2.833 -5.640 1.00 97.00 74 SER A C 1
ATOM 582 O O . SER A 1 74 ? -1.265 -3.121 -6.671 1.00 97.00 74 SER A O 1
ATOM 584 N N . VAL A 1 75 ? -1.252 -2.245 -4.612 1.00 97.94 75 VAL A N 1
ATOM 585 C CA . VAL A 1 75 ? 0.204 -2.013 -4.569 1.00 97.94 75 VAL A CA 1
ATOM 586 C C . VAL A 1 75 ? 0.969 -3.330 -4.433 1.00 97.94 75 VAL A C 1
ATOM 588 O O . VAL A 1 75 ? 1.913 -3.561 -5.186 1.00 97.94 75 VAL A O 1
ATOM 591 N N . TYR A 1 76 ? 0.549 -4.203 -3.513 1.00 97.94 76 TYR A N 1
ATOM 592 C CA . TYR A 1 76 ? 1.216 -5.487 -3.275 1.00 97.94 76 TYR A CA 1
ATOM 593 C C . TYR A 1 76 ? 1.000 -6.494 -4.413 1.00 97.94 76 TYR A C 1
ATOM 595 O O . TYR A 1 76 ? 1.904 -7.260 -4.714 1.00 97.94 76 TYR A O 1
ATOM 603 N N . GLU A 1 77 ? -0.150 -6.479 -5.091 1.00 96.81 77 GLU A N 1
ATOM 604 C CA . GLU A 1 77 ? -0.413 -7.341 -6.256 1.00 96.81 77 GLU A CA 1
ATOM 605 C C . GLU A 1 77 ? 0.443 -6.969 -7.473 1.00 96.81 77 GLU A C 1
ATOM 607 O O . GLU A 1 77 ? 0.802 -7.838 -8.260 1.00 96.81 77 GLU A O 1
ATOM 612 N N . ARG A 1 78 ? 0.792 -5.687 -7.629 1.00 96.94 78 ARG A N 1
ATOM 613 C CA . ARG A 1 78 ? 1.645 -5.215 -8.733 1.00 96.94 78 ARG A CA 1
ATOM 614 C C . ARG A 1 78 ? 3.136 -5.266 -8.424 1.00 96.94 78 ARG A C 1
ATOM 616 O O . ARG A 1 78 ? 3.931 -5.029 -9.322 1.00 96.94 78 ARG A O 1
ATOM 623 N N . MET A 1 79 ? 3.504 -5.586 -7.186 1.00 95.94 79 MET A N 1
ATOM 624 C CA . MET A 1 79 ? 4.889 -5.656 -6.723 1.00 95.94 79 MET A CA 1
ATOM 625 C C . MET A 1 79 ? 5.746 -6.555 -7.619 1.00 95.94 79 MET A C 1
ATOM 627 O O . MET A 1 79 ? 6.749 -6.089 -8.142 1.00 95.94 79 MET A O 1
ATOM 631 N N . THR A 1 80 ? 5.288 -7.779 -7.893 1.00 95.56 80 THR A N 1
ATOM 632 C CA . THR A 1 80 ? 6.015 -8.735 -8.743 1.00 95.56 80 THR A CA 1
ATOM 633 C C . THR A 1 80 ? 6.193 -8.233 -10.170 1.00 95.56 80 THR A C 1
ATOM 635 O O . THR A 1 80 ? 7.279 -8.328 -10.719 1.00 95.56 80 THR A O 1
ATOM 638 N N . ALA A 1 81 ? 5.172 -7.606 -10.760 1.00 95.75 81 ALA A N 1
ATOM 639 C CA . ALA A 1 81 ? 5.312 -7.021 -12.094 1.00 95.75 81 ALA A CA 1
ATOM 640 C C . ALA A 1 81 ? 6.344 -5.876 -12.122 1.00 95.75 81 ALA A C 1
ATOM 642 O O . ALA A 1 81 ? 7.019 -5.676 -13.132 1.00 95.75 81 ALA A O 1
ATOM 643 N N . THR A 1 82 ? 6.473 -5.132 -11.019 1.00 95.88 82 THR A N 1
ATOM 644 C CA . THR A 1 82 ? 7.501 -4.099 -10.850 1.00 95.88 82 THR A CA 1
ATOM 645 C C . THR A 1 82 ? 8.895 -4.701 -10.698 1.00 95.88 82 THR A C 1
ATOM 647 O O . THR A 1 82 ? 9.824 -4.220 -11.341 1.00 95.88 82 THR A O 1
ATOM 650 N N . GLU A 1 83 ? 9.045 -5.765 -9.911 1.00 95.44 83 GLU A N 1
ATOM 651 C CA . GLU A 1 83 ? 10.304 -6.516 -9.774 1.00 95.44 83 GLU A CA 1
ATOM 652 C C . GLU A 1 83 ? 10.741 -7.088 -11.132 1.00 95.44 83 GLU A C 1
ATOM 654 O O . GLU A 1 83 ? 11.854 -6.824 -11.588 1.00 95.44 83 GLU A O 1
ATOM 659 N N . ASP A 1 84 ? 9.826 -7.739 -11.854 1.00 94.94 84 ASP A N 1
ATOM 660 C CA . ASP A 1 84 ? 10.066 -8.269 -13.200 1.00 94.94 84 ASP A CA 1
ATOM 661 C C . ASP A 1 84 ? 10.473 -7.163 -14.189 1.00 94.94 84 ASP A C 1
ATOM 663 O O . ASP A 1 84 ? 11.283 -7.382 -15.090 1.00 94.94 84 ASP A O 1
ATOM 667 N N . ALA A 1 85 ? 9.912 -5.956 -14.064 1.00 93.56 85 ALA A N 1
ATOM 668 C CA . ALA A 1 85 ? 10.304 -4.805 -14.879 1.00 93.56 85 ALA A CA 1
ATOM 669 C C . ALA A 1 85 ? 11.729 -4.317 -14.557 1.00 93.56 85 ALA A C 1
ATOM 671 O O . ALA A 1 85 ? 12.456 -3.921 -15.464 1.00 93.56 85 ALA A O 1
ATOM 672 N N . MET A 1 86 ? 12.153 -4.383 -13.293 1.00 91.81 86 MET A N 1
ATOM 673 C CA . MET A 1 86 ? 13.523 -4.054 -12.872 1.00 91.81 86 MET A CA 1
ATOM 674 C C . MET A 1 86 ? 14.549 -5.110 -13.311 1.00 91.81 86 MET A C 1
ATOM 676 O O . MET A 1 86 ? 15.723 -4.799 -13.557 1.00 91.81 86 MET A O 1
ATOM 680 N N . GLU A 1 87 ? 14.123 -6.369 -13.396 1.00 92.06 87 GLU A N 1
ATOM 681 C CA . GLU A 1 87 ? 14.940 -7.476 -13.889 1.00 92.06 87 GLU A CA 1
ATOM 682 C C . GLU A 1 87 ? 15.076 -7.466 -15.413 1.00 92.06 87 GLU A C 1
ATOM 684 O O . GLU A 1 87 ? 16.159 -7.754 -15.931 1.00 92.06 87 GLU A O 1
ATOM 689 N N . ARG A 1 88 ? 14.015 -7.101 -16.144 1.00 89.44 88 ARG A N 1
ATOM 690 C CA . ARG A 1 88 ? 14.027 -7.053 -17.610 1.00 89.44 88 ARG A CA 1
ATOM 691 C C . ARG A 1 88 ? 15.037 -6.024 -18.116 1.00 89.44 88 ARG A C 1
ATOM 693 O O . ARG A 1 88 ? 14.885 -4.817 -17.964 1.00 89.44 88 ARG A O 1
ATOM 700 N N . ARG A 1 89 ? 16.086 -6.521 -18.776 1.00 77.56 89 ARG A N 1
ATOM 701 C CA . ARG A 1 89 ? 17.101 -5.698 -19.443 1.00 77.56 89 ARG A CA 1
ATOM 702 C C . ARG A 1 89 ? 16.852 -5.646 -20.936 1.00 77.56 89 ARG A C 1
ATOM 704 O O . ARG A 1 89 ? 16.771 -6.676 -21.600 1.00 77.56 89 ARG A O 1
ATOM 711 N N . GLY A 1 90 ? 16.770 -4.430 -21.460 1.00 67.06 90 GLY A N 1
ATOM 712 C CA . GLY A 1 90 ? 16.777 -4.155 -22.885 1.00 67.06 90 GLY A CA 1
ATOM 713 C C . GLY A 1 90 ? 18.177 -4.276 -23.501 1.00 67.06 90 GLY A C 1
ATOM 714 O O . GLY A 1 90 ? 19.167 -4.560 -22.812 1.00 67.06 90 GLY A O 1
ATOM 715 N N . PRO A 1 91 ? 18.290 -4.033 -24.819 1.00 59.16 91 PRO A N 1
ATOM 716 C CA . PRO A 1 91 ? 19.573 -3.971 -25.508 1.00 59.16 91 PRO A CA 1
ATOM 717 C C . PRO A 1 91 ? 20.531 -3.000 -24.799 1.00 59.16 91 PRO A C 1
ATOM 719 O O . PRO A 1 91 ? 20.124 -1.935 -24.331 1.00 59.16 91 PRO A O 1
ATOM 722 N N . ALA A 1 92 ? 21.805 -3.381 -24.692 1.00 74.44 92 ALA A N 1
ATOM 723 C CA . ALA A 1 92 ? 22.834 -2.635 -23.957 1.00 74.44 92 ALA A CA 1
ATOM 724 C C . ALA A 1 92 ? 22.596 -2.483 -22.435 1.00 74.44 92 ALA A C 1
ATOM 726 O O . ALA A 1 92 ? 23.118 -1.553 -21.826 1.00 74.44 92 ALA A O 1
ATOM 727 N N . ASN A 1 93 ? 21.863 -3.415 -21.809 1.00 73.88 93 ASN A N 1
ATOM 728 C CA . ASN A 1 93 ? 21.623 -3.448 -20.358 1.00 73.88 93 ASN A CA 1
ATOM 729 C C . ASN A 1 93 ? 20.826 -2.237 -19.827 1.00 73.88 93 ASN A C 1
ATOM 731 O O . ASN A 1 93 ? 20.977 -1.832 -18.674 1.00 73.88 93 ASN A O 1
ATOM 735 N N . THR A 1 94 ? 19.987 -1.652 -20.685 1.00 83.31 94 THR A N 1
ATOM 736 C CA . THR A 1 94 ? 19.164 -0.474 -20.378 1.00 83.31 94 THR A CA 1
ATOM 737 C C . THR A 1 94 ? 17.737 -0.867 -20.000 1.00 83.31 94 THR A C 1
ATOM 739 O O . THR A 1 94 ? 17.231 -1.891 -20.454 1.00 83.31 94 THR A O 1
ATOM 742 N N . ILE A 1 95 ? 17.080 -0.058 -19.169 1.00 88.81 95 ILE A N 1
ATOM 743 C CA . ILE A 1 95 ? 15.656 -0.215 -18.846 1.00 88.81 95 ILE A CA 1
ATOM 744 C C . ILE A 1 95 ? 14.816 0.427 -19.946 1.00 88.81 95 ILE A C 1
ATOM 746 O O . ILE A 1 95 ? 15.116 1.532 -20.409 1.00 88.81 95 ILE A O 1
ATOM 750 N N . THR A 1 96 ? 13.770 -0.273 -20.377 1.00 91.06 96 THR A N 1
ATOM 751 C CA . THR A 1 96 ? 12.875 0.232 -21.420 1.00 91.06 96 THR A CA 1
ATOM 752 C C . THR A 1 96 ? 12.006 1.384 -20.889 1.00 91.06 96 THR A C 1
ATOM 754 O O . THR A 1 96 ? 11.759 1.461 -19.682 1.00 91.06 96 THR A O 1
ATOM 757 N N . PRO A 1 97 ? 11.523 2.298 -21.752 1.00 92.00 97 PRO A N 1
ATOM 758 C CA . PRO A 1 97 ? 10.597 3.350 -21.327 1.00 92.00 97 PRO A CA 1
ATOM 759 C C . PRO A 1 97 ? 9.344 2.807 -20.626 1.00 92.00 97 PRO A C 1
ATOM 761 O O . PRO A 1 97 ? 8.953 3.355 -19.599 1.00 92.00 97 PRO A O 1
ATOM 764 N N . ASP A 1 98 ? 8.783 1.705 -21.128 1.00 93.12 98 ASP A N 1
ATOM 765 C CA . ASP A 1 98 ? 7.583 1.069 -20.571 1.00 93.12 98 ASP A CA 1
ATOM 766 C C . ASP A 1 98 ? 7.841 0.511 -19.161 1.00 93.12 98 ASP A C 1
ATOM 768 O O . ASP A 1 98 ? 7.040 0.703 -18.247 1.00 93.12 98 ASP A O 1
ATO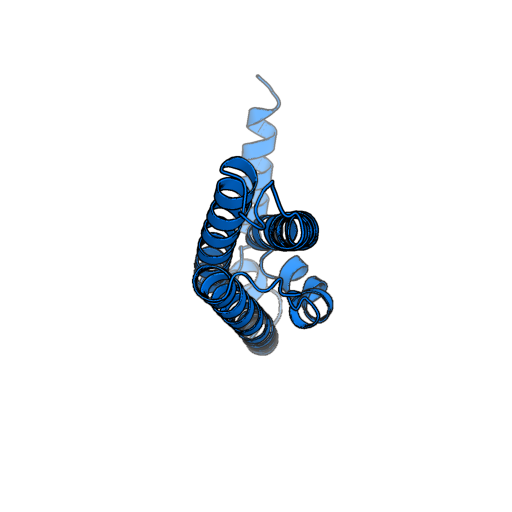M 772 N N . ASP A 1 99 ? 8.994 -0.132 -18.950 1.00 94.12 99 ASP A N 1
ATOM 773 C CA . ASP A 1 99 ? 9.379 -0.657 -17.635 1.00 94.12 99 ASP A CA 1
ATOM 774 C C . ASP A 1 99 ? 9.636 0.471 -16.635 1.00 94.12 99 ASP A C 1
ATOM 776 O O . ASP A 1 99 ? 9.233 0.391 -15.473 1.00 94.12 99 ASP A O 1
ATOM 780 N N . LYS A 1 100 ? 10.240 1.569 -17.099 1.00 92.75 100 LYS A N 1
ATOM 781 C CA . LYS A 1 100 ? 10.425 2.774 -16.289 1.00 92.75 100 LYS A CA 1
ATOM 782 C C . LYS A 1 100 ? 9.088 3.395 -15.884 1.00 92.75 100 LYS A C 1
ATOM 784 O O . LYS A 1 100 ? 8.926 3.776 -14.726 1.00 92.75 100 LYS A O 1
ATOM 789 N N . GLU A 1 101 ? 8.133 3.493 -16.805 1.00 95.00 101 GLU A N 1
ATOM 790 C CA . GLU A 1 101 ? 6.787 3.994 -16.510 1.00 95.00 101 GLU A CA 1
ATOM 791 C C . GLU A 1 101 ? 6.068 3.102 -15.490 1.00 95.00 101 GLU A C 1
ATOM 793 O O . GLU A 1 101 ? 5.445 3.613 -14.553 1.00 95.00 101 GLU A O 1
ATOM 798 N N . LEU A 1 102 ? 6.200 1.778 -15.619 1.00 95.06 102 LEU A N 1
ATOM 799 C CA . LEU A 1 102 ? 5.627 0.813 -14.682 1.00 95.06 102 LEU A CA 1
ATOM 800 C C . LEU A 1 102 ? 6.180 1.020 -13.265 1.00 95.06 102 LEU A C 1
ATOM 802 O O . LEU A 1 102 ? 5.399 1.144 -12.317 1.00 95.06 102 LEU A O 1
ATOM 806 N N . ILE A 1 103 ? 7.504 1.136 -13.127 1.00 94.81 103 ILE A N 1
ATOM 807 C CA . ILE A 1 103 ? 8.175 1.375 -11.840 1.00 94.81 103 ILE A CA 1
ATOM 808 C C . ILE A 1 103 ? 7.718 2.703 -11.224 1.00 94.81 103 ILE A C 1
ATOM 810 O O . ILE A 1 103 ? 7.281 2.736 -10.072 1.00 94.81 103 ILE A O 1
ATOM 814 N N . GLN A 1 104 ? 7.732 3.790 -11.998 1.00 95.44 104 GLN A N 1
ATOM 815 C CA . GLN A 1 104 ? 7.331 5.118 -11.518 1.00 95.44 104 GLN A CA 1
ATOM 816 C C . GLN A 1 104 ? 5.860 5.172 -11.096 1.00 95.44 104 GLN A C 1
ATOM 818 O O . GLN A 1 104 ? 5.525 5.763 -10.064 1.00 95.44 104 GLN A O 1
ATOM 823 N N . THR A 1 105 ? 4.982 4.531 -11.869 1.00 97.31 105 THR A N 1
ATOM 824 C CA . THR A 1 105 ? 3.557 4.420 -11.545 1.00 97.31 105 THR A CA 1
ATOM 825 C C . THR A 1 105 ? 3.369 3.675 -10.230 1.00 97.31 105 THR A C 1
ATOM 827 O O . THR A 1 105 ? 2.671 4.158 -9.335 1.00 97.31 105 THR A O 1
ATOM 830 N N . TRP A 1 106 ? 4.047 2.535 -10.075 1.00 97.44 106 TRP A N 1
ATOM 831 C CA . TRP A 1 106 ? 3.995 1.755 -8.847 1.00 97.44 106 TRP A CA 1
ATOM 832 C C . TRP A 1 106 ? 4.469 2.563 -7.633 1.00 97.44 106 TRP A C 1
ATOM 834 O O . TRP A 1 106 ? 3.769 2.592 -6.621 1.00 97.44 106 TRP A O 1
ATOM 844 N N . GLU A 1 107 ? 5.581 3.300 -7.723 1.00 97.56 107 GLU A N 1
ATOM 845 C CA . GLU A 1 107 ? 6.021 4.142 -6.606 1.00 97.56 107 GLU A CA 1
ATOM 846 C C . GLU A 1 107 ? 5.011 5.248 -6.260 1.00 97.56 107 GLU A C 1
ATOM 848 O O . GLU A 1 107 ? 4.802 5.574 -5.084 1.00 97.56 107 GLU A O 1
ATOM 853 N N . GLY A 1 108 ? 4.397 5.862 -7.277 1.00 97.81 108 GLY A N 1
ATOM 854 C CA . GLY A 1 108 ? 3.327 6.843 -7.101 1.00 97.81 108 GLY A CA 1
ATOM 855 C C . GLY A 1 108 ? 2.168 6.260 -6.295 1.00 97.81 108 GLY A C 1
ATOM 856 O O . GLY A 1 108 ? 1.709 6.867 -5.322 1.00 97.81 108 GLY A O 1
ATOM 857 N N . ASP A 1 109 ? 1.768 5.037 -6.627 1.00 98.06 109 ASP A N 1
ATOM 858 C CA . ASP A 1 109 ? 0.705 4.325 -5.932 1.00 98.06 109 ASP A CA 1
ATOM 859 C C . ASP A 1 109 ? 1.095 3.893 -4.517 1.00 98.06 109 ASP A C 1
ATOM 861 O O . ASP A 1 109 ? 0.262 3.962 -3.611 1.00 98.06 109 ASP A O 1
ATOM 865 N N . VAL A 1 110 ? 2.360 3.533 -4.271 1.00 98.19 110 VAL A N 1
ATOM 866 C CA . VAL A 1 110 ? 2.862 3.289 -2.909 1.00 98.19 110 VAL A CA 1
ATOM 867 C C . VAL A 1 110 ? 2.737 4.563 -2.068 1.00 98.19 110 VAL A C 1
ATOM 869 O O . VAL A 1 110 ? 2.190 4.529 -0.960 1.00 98.19 110 VAL A O 1
ATOM 872 N N . ARG A 1 111 ? 3.194 5.715 -2.583 1.00 98.38 111 ARG A N 1
ATOM 873 C CA . ARG A 1 111 ? 3.086 7.015 -1.888 1.00 98.38 111 ARG A CA 1
ATOM 874 C C . ARG A 1 111 ? 1.625 7.373 -1.611 1.00 98.38 111 ARG A C 1
ATOM 876 O O . ARG A 1 111 ? 1.295 7.862 -0.524 1.00 98.38 111 ARG A O 1
ATOM 883 N N . ASP A 1 112 ? 0.742 7.099 -2.565 1.00 98.19 112 ASP A N 1
ATOM 884 C CA . ASP A 1 112 ? -0.692 7.317 -2.431 1.00 98.19 112 ASP A CA 1
ATOM 885 C C . ASP A 1 112 ? -1.330 6.415 -1.365 1.00 98.19 112 ASP A C 1
ATOM 887 O O . ASP A 1 112 ? -2.020 6.904 -0.463 1.00 98.19 112 ASP A O 1
ATOM 891 N N . ALA A 1 113 ? -1.038 5.115 -1.400 1.00 97.94 113 ALA A N 1
ATOM 892 C CA . ALA A 1 113 ? -1.534 4.138 -0.439 1.00 97.94 113 ALA A CA 1
ATOM 893 C C . ALA A 1 113 ? -1.073 4.458 0.991 1.00 97.94 113 ALA A C 1
ATOM 895 O O . ALA A 1 113 ? -1.894 4.452 1.914 1.00 97.94 113 ALA A O 1
ATOM 896 N N . ARG A 1 114 ? 0.198 4.840 1.179 1.00 98.00 114 ARG A N 1
ATOM 897 C CA . ARG A 1 114 ? 0.734 5.300 2.474 1.00 98.00 114 ARG A CA 1
ATOM 898 C C . ARG A 1 114 ? -0.005 6.529 2.996 1.00 98.00 114 ARG A C 1
ATOM 900 O O . ARG A 1 114 ? -0.412 6.572 4.159 1.00 98.00 114 ARG A O 1
ATOM 907 N N . ARG A 1 115 ? -0.248 7.524 2.135 1.00 98.06 115 ARG A N 1
ATOM 908 C CA . ARG A 1 115 ? -1.023 8.720 2.504 1.00 98.06 115 ARG A CA 1
ATOM 909 C C . ARG A 1 115 ? -2.438 8.347 2.950 1.00 98.06 115 ARG A C 1
ATOM 911 O O . ARG A 1 115 ? -2.878 8.789 4.011 1.00 98.06 115 ARG A O 1
ATOM 918 N N . ARG A 1 116 ? -3.132 7.498 2.183 1.00 97.44 116 ARG A N 1
ATOM 919 C CA . ARG A 1 116 ? -4.477 7.000 2.530 1.00 97.44 116 ARG A CA 1
ATOM 920 C C . ARG A 1 116 ? -4.481 6.220 3.845 1.00 97.44 116 ARG A C 1
ATOM 922 O O . ARG A 1 116 ? -5.423 6.360 4.623 1.00 97.44 116 ARG A O 1
ATOM 929 N N . LEU A 1 117 ? -3.442 5.430 4.113 1.00 97.31 117 LEU A N 1
ATOM 930 C CA . LEU A 1 117 ? -3.293 4.676 5.356 1.00 97.31 117 LEU A CA 1
ATOM 931 C C . LEU A 1 117 ? -3.183 5.595 6.568 1.00 97.31 117 LEU A C 1
ATOM 933 O O . LEU A 1 117 ? -3.964 5.446 7.506 1.00 97.31 117 LEU A O 1
ATOM 937 N N . ARG A 1 11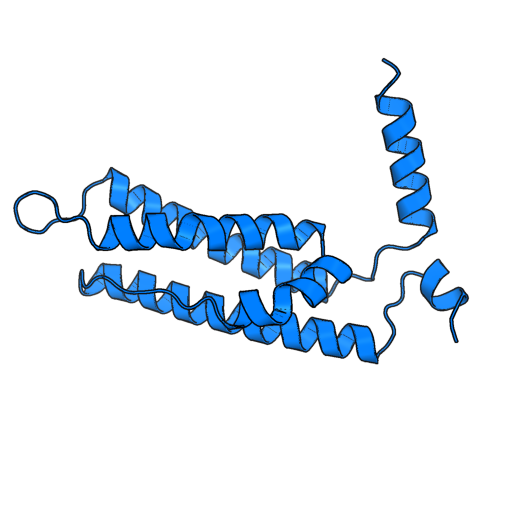8 ? -2.311 6.603 6.517 1.00 97.00 118 ARG A N 1
ATOM 938 C CA . ARG A 1 118 ? -2.169 7.587 7.604 1.00 97.00 118 ARG A CA 1
ATOM 939 C C . ARG A 1 118 ? -3.476 8.327 7.884 1.00 97.00 118 ARG A C 1
ATOM 941 O O . ARG A 1 118 ? -3.884 8.438 9.038 1.00 97.00 118 ARG A O 1
ATOM 948 N N . VAL A 1 119 ? -4.172 8.762 6.832 1.00 95.38 119 VAL A N 1
ATOM 949 C CA . VAL A 1 119 ? -5.485 9.418 6.959 1.00 95.38 119 VAL A CA 1
ATOM 950 C C . VAL A 1 119 ? -6.515 8.480 7.597 1.00 95.38 119 VAL A C 1
ATOM 952 O O . VAL A 1 119 ? -7.253 8.890 8.489 1.00 95.38 119 VAL A O 1
ATOM 955 N N . ALA A 1 120 ? -6.561 7.212 7.186 1.00 92.94 120 ALA A N 1
ATOM 956 C CA . ALA A 1 120 ? -7.541 6.250 7.688 1.00 92.94 120 ALA A CA 1
ATOM 957 C C . ALA A 1 120 ? -7.315 5.840 9.155 1.00 92.94 120 ALA A C 1
ATOM 959 O O . ALA A 1 120 ? -8.282 5.558 9.868 1.00 92.94 120 ALA A O 1
ATOM 960 N N . VAL A 1 121 ? -6.059 5.824 9.610 1.00 93.25 121 VAL A N 1
ATOM 961 C CA . VAL A 1 121 ? -5.696 5.570 11.015 1.00 93.25 121 VAL A CA 1
ATOM 962 C C . VAL A 1 121 ? -6.108 6.737 11.910 1.00 93.25 121 VAL A C 1
ATOM 964 O O . VAL A 1 121 ? -6.644 6.510 12.996 1.00 93.25 121 VAL A O 1
ATOM 967 N N . ALA A 1 122 ? -5.906 7.972 11.438 1.00 89.50 122 ALA A N 1
ATOM 968 C CA . ALA A 1 122 ? -6.300 9.187 12.150 1.00 89.50 122 ALA A CA 1
ATOM 969 C C . ALA A 1 122 ? -7.825 9.413 12.155 1.00 89.50 122 ALA A C 1
ATOM 971 O O . ALA A 1 122 ? -8.357 10.078 13.044 1.00 89.50 122 ALA A O 1
ATOM 972 N N . ALA A 1 123 ? -8.543 8.866 11.170 1.00 84.50 123 ALA A N 1
ATOM 973 C CA . ALA A 1 123 ? -9.987 9.014 11.071 1.00 84.50 123 ALA A CA 1
ATOM 974 C C . ALA A 1 123 ? -10.738 8.220 12.166 1.00 84.50 123 ALA A C 1
ATOM 976 O O . ALA A 1 123 ? -10.360 7.081 12.484 1.00 84.50 123 ALA A O 1
ATOM 977 N N . PRO A 1 124 ? -11.858 8.758 12.695 1.00 71.25 124 PRO A N 1
ATOM 978 C CA . PRO A 1 124 ? -12.778 8.004 13.547 1.00 71.25 124 PRO A CA 1
ATOM 979 C C . PRO A 1 124 ? -13.297 6.749 12.832 1.00 71.25 124 PRO A C 1
ATOM 981 O O . PRO A 1 124 ? -13.452 6.744 11.607 1.00 71.25 124 PRO A O 1
ATOM 984 N N . ALA A 1 125 ? -13.614 5.682 13.571 1.00 69.75 125 ALA A N 1
ATOM 985 C CA . ALA A 1 125 ? -14.206 4.505 12.942 1.00 69.75 125 ALA A CA 1
ATOM 986 C C . ALA A 1 125 ? -15.612 4.805 12.401 1.00 69.75 125 ALA A C 1
ATOM 988 O O . ALA A 1 125 ? -16.386 5.586 12.953 1.00 69.75 125 ALA A O 1
ATOM 989 N N . ALA A 1 126 ? -15.972 4.133 11.307 1.00 67.38 126 ALA A N 1
ATOM 990 C CA . ALA A 1 126 ? -17.289 4.288 10.705 1.00 67.38 126 ALA A CA 1
ATOM 991 C C . ALA A 1 126 ? -18.396 3.863 11.687 1.00 67.38 126 ALA A C 1
ATOM 993 O O . ALA A 1 126 ? -18.442 2.697 12.107 1.00 67.38 126 ALA A O 1
ATOM 994 N N . THR A 1 127 ? -19.303 4.795 11.995 1.00 66.12 127 THR A N 1
ATOM 995 C CA . THR A 1 127 ? -20.463 4.602 12.879 1.00 66.12 127 THR A CA 1
ATOM 996 C C . THR A 1 127 ? -21.457 3.594 12.292 1.00 66.12 127 THR A C 1
ATOM 998 O O . THR A 1 127 ? -21.593 3.465 11.071 1.00 66.12 127 THR A O 1
ATOM 1001 N N . LEU A 1 128 ? -22.200 2.884 13.151 1.00 66.38 128 LEU A N 1
ATOM 1002 C CA . LEU A 1 128 ? -23.294 2.001 12.710 1.00 66.38 128 LEU A CA 1
ATOM 1003 C C . LEU A 1 128 ? -24.370 2.768 11.924 1.00 66.38 128 LEU A C 1
ATOM 1005 O O . LEU A 1 128 ? -24.826 2.294 10.884 1.00 66.38 128 LEU A O 1
ATOM 1009 N N . LEU A 1 129 ? -24.714 3.977 12.375 1.00 65.12 129 LEU A N 1
ATOM 1010 C CA . LEU A 1 129 ? -25.634 4.889 11.687 1.00 65.12 129 LEU A CA 1
ATOM 1011 C C . LEU A 1 129 ? -25.117 5.284 10.299 1.00 65.12 129 LEU A C 1
ATOM 1013 O O . LEU A 1 129 ? -25.869 5.231 9.330 1.00 65.12 129 LEU A O 1
ATOM 1017 N N . GLY A 1 130 ? -23.825 5.594 10.169 1.00 65.50 130 GLY A N 1
ATOM 1018 C CA . GLY A 1 130 ? -23.199 5.911 8.886 1.00 65.50 130 GLY A CA 1
ATOM 1019 C C . GLY A 1 130 ? -23.254 4.743 7.901 1.00 65.50 130 GLY A C 1
ATOM 1020 O O . GLY A 1 130 ? -23.574 4.939 6.730 1.00 65.50 130 GLY A O 1
ATOM 1021 N N . ARG A 1 131 ? -23.033 3.507 8.373 1.00 67.00 131 ARG A N 1
ATOM 1022 C CA . ARG A 1 131 ? -23.143 2.297 7.535 1.00 67.00 131 ARG A CA 1
ATOM 1023 C C . ARG A 1 131 ? -24.584 2.005 7.117 1.00 67.00 131 ARG A C 1
ATOM 1025 O O . ARG A 1 131 ? -24.820 1.651 5.962 1.00 67.00 131 ARG A O 1
ATOM 1032 N N . LEU A 1 132 ? -25.549 2.177 8.022 1.00 69.50 132 LEU A N 1
ATOM 1033 C CA . LEU A 1 132 ? -26.976 2.016 7.722 1.00 69.50 132 LEU A CA 1
ATOM 1034 C C . LEU A 1 132 ? -27.458 3.063 6.706 1.00 69.50 132 LEU A C 1
ATOM 1036 O O . LEU A 1 132 ? -28.109 2.709 5.723 1.00 69.50 132 LEU A O 1
ATOM 1040 N N . LEU A 1 133 ? -27.077 4.331 6.881 1.00 73.44 133 LEU A N 1
ATOM 1041 C CA . LEU A 1 133 ? -27.404 5.411 5.945 1.00 73.44 133 LEU A CA 1
ATOM 1042 C C . LEU A 1 133 ? -26.750 5.208 4.572 1.00 73.44 133 LEU A C 1
ATOM 1044 O O . LEU A 1 133 ? -27.399 5.436 3.550 1.00 73.44 133 LEU A O 1
ATOM 1048 N N . ALA A 1 134 ? -25.500 4.737 4.521 1.00 70.38 134 ALA A N 1
ATOM 1049 C CA . ALA A 1 134 ? -24.833 4.393 3.266 1.00 70.38 134 ALA A CA 1
ATOM 1050 C C . ALA A 1 134 ? -25.556 3.252 2.530 1.00 70.38 134 ALA A C 1
ATOM 1052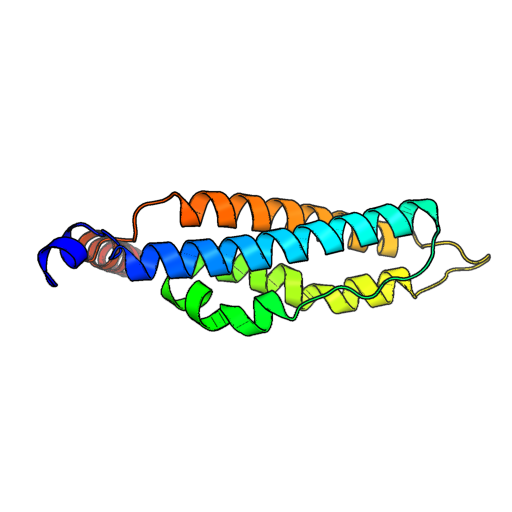 O O . ALA A 1 134 ? -25.773 3.340 1.321 1.00 70.38 134 ALA A O 1
ATOM 1053 N N . ARG A 1 135 ? -26.013 2.222 3.257 1.00 70.44 135 ARG A N 1
ATOM 1054 C CA . ARG A 1 135 ? -26.802 1.113 2.695 1.00 70.44 135 ARG A CA 1
ATOM 1055 C C . ARG A 1 135 ? -28.153 1.587 2.148 1.00 70.44 135 ARG A C 1
ATOM 1057 O O . ARG A 1 135 ? -28.549 1.178 1.059 1.00 70.44 135 ARG A O 1
ATOM 1064 N N . LEU A 1 136 ? -28.828 2.494 2.856 1.00 74.12 136 LEU A N 1
ATOM 1065 C CA . LEU A 1 136 ? -30.082 3.109 2.402 1.00 74.12 136 LEU A CA 1
ATOM 1066 C C . LEU A 1 136 ? -29.883 4.000 1.163 1.00 74.12 136 LEU A C 1
ATOM 1068 O O . LEU A 1 136 ? -30.696 3.960 0.239 1.00 74.12 136 LEU A O 1
ATOM 1072 N N . ARG A 1 137 ? -28.786 4.768 1.097 1.00 68.44 137 ARG A N 1
ATOM 1073 C CA . ARG A 1 137 ? -28.434 5.577 -0.086 1.00 68.44 137 ARG A CA 1
ATOM 1074 C C . ARG A 1 137 ? -28.049 4.718 -1.295 1.00 68.44 137 ARG A C 1
ATOM 1076 O O . ARG A 1 137 ? -28.450 5.050 -2.406 1.00 68.44 137 ARG A O 1
ATOM 1083 N N . GLY A 1 138 ? -27.336 3.610 -1.088 1.00 63.19 138 GLY A N 1
ATOM 1084 C CA . GLY A 1 138 ? -27.012 2.644 -2.145 1.00 63.19 138 GLY A CA 1
ATOM 1085 C C . GLY A 1 138 ? -28.252 1.939 -2.705 1.00 63.19 138 GLY A C 1
ATOM 1086 O O . GLY 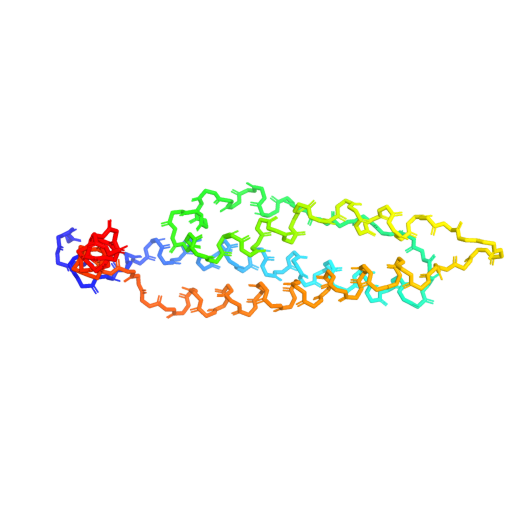A 1 138 ? -28.399 1.827 -3.918 1.00 63.19 138 GLY A O 1
ATOM 1087 N N . SER A 1 139 ? -29.200 1.565 -1.837 1.00 58.12 139 SER A N 1
ATOM 1088 C CA . SER A 1 139 ? -30.481 0.954 -2.228 1.00 58.12 139 SER A CA 1
ATOM 1089 C C . SER A 1 139 ? -31.339 1.876 -3.110 1.00 58.12 139 SER A C 1
ATOM 1091 O O . SER A 1 139 ? -31.904 1.432 -4.108 1.00 58.12 139 SER A O 1
ATOM 1093 N N . LYS A 1 140 ? -31.362 3.189 -2.831 1.00 55.81 140 LYS A N 1
ATOM 1094 C CA . LYS A 1 140 ? -32.061 4.166 -3.689 1.00 55.81 140 LYS A CA 1
ATOM 1095 C C . LYS A 1 140 ? -31.433 4.341 -5.076 1.00 55.81 140 LYS A C 1
ATOM 1097 O O . LYS A 1 140 ? -32.142 4.738 -5.995 1.00 55.81 140 LYS A O 1
ATOM 1102 N N . LYS A 1 141 ? -30.136 4.061 -5.242 1.00 53.62 141 LYS A N 1
ATOM 1103 C CA . LYS A 1 141 ? -29.429 4.227 -6.524 1.00 53.62 141 LYS A CA 1
ATOM 1104 C C . LYS A 1 141 ? -29.618 3.034 -7.474 1.00 53.62 141 LYS A C 1
ATOM 1106 O O . LYS A 1 141 ? -29.459 3.201 -8.670 1.00 53.62 141 LYS A O 1
ATOM 1111 N N . SER A 1 142 ? -30.023 1.873 -6.953 1.00 52.12 142 SER A N 1
ATOM 1112 C CA . SER A 1 142 ? -30.303 0.640 -7.714 1.00 52.12 142 SER A CA 1
ATOM 1113 C C . SER A 1 142 ? -31.711 0.590 -8.339 1.00 52.12 142 SER A C 1
ATOM 1115 O O . SER A 1 142 ? -32.115 -0.450 -8.854 1.00 52.12 142 SER A O 1
ATOM 1117 N N . ARG A 1 143 ? -32.496 1.671 -8.248 1.00 50.59 143 ARG A N 1
ATOM 1118 C CA . ARG A 1 143 ? -33.902 1.727 -8.692 1.00 50.59 143 ARG A CA 1
ATOM 1119 C C . ARG A 1 143 ? -34.168 2.786 -9.773 1.00 50.59 143 ARG A C 1
ATOM 1121 O O . ARG A 1 143 ? -35.297 3.256 -9.888 1.00 50.59 143 ARG A O 1
ATOM 1128 N N . ARG A 1 144 ? -33.145 3.185 -10.528 1.00 40.78 144 ARG A N 1
ATOM 1129 C CA . ARG A 1 144 ? -33.276 4.062 -11.697 1.00 40.78 144 ARG A CA 1
ATOM 1130 C C . ARG A 1 144 ? -32.593 3.445 -12.896 1.00 40.78 144 ARG A C 1
ATOM 1132 O O . ARG A 1 144 ? -31.502 2.878 -12.680 1.00 40.78 144 ARG A O 1
#

Radius of gyration: 19.28 Å; chains: 1; bounding box: 57×20×53 Å

Sequence (144 aa):
MGFLDRLLGRRSAERQARLERAAADVDRELAANIELASMFDQTQQAVVFENAQFARHRDVLRAEVPTTLVALVSVYERMTATEDAMERRGPANTITPDDKELIQTWEGDVRDARRRLRVAVAAPAATLLGRLLARLRGSKKSRR

pLDDT: mean 87.13, std 14.02, range [40.78, 98.56]

Secondary structure (DSSP, 8-state):
--SHHHHHTPPPHHHHHHHHHHHHHHHHHHHHHHHHHHHHHHH--------HHHHHHHHHHHHH-HHHHHHHHHHHHHHHHHHHHHH---GGGPPPHHHHHHHHHHHHHHHHHHHHHHHHHHSPPPPHHHHHHHHHHHHHHTT-

Foldseek 3Di:
DPDVCQQVLADDPVLLVLLVVLLVLLLVQLVVQLVVLVVCVVPLDQDQGDCPSCVVCVVSCCVQPVVLSVLVCVLVVCRVVLSVQSVDADPPRDRDPVSVVSSVVSNVSSVVSSVSSVVSSPDRGQHPVNVVVVVVVVVVVVPD